Protein AF-A0ABD6Y5Y7-F1 (afdb_monomer)

Radius of gyration: 19.61 Å; Cα contacts (8 Å, |Δi|>4): 76; chains: 1; bounding box: 42×39×69 Å

Foldseek 3Di:
DPPVVVVVVVVVLVVLVVVLLVQLLVQADPLLNLCCVVCPVVVDDPVVSCVVRVVPQVPHDPVVSPVSSVVSSVVSSVVSCVVSVRDPVPPDVPPPPVPDDDDDDPPDPPDDDDDDDD

Organism: Limosilactobacillus reuteri (NCBI:txid1598)

pLDDT: mean 76.49, std 21.67, range [34.06, 96.69]

Mean predicted aligned error: 11.93 Å

Sequence (118 aa):
GNGSEKMMIYYAECARAKRAVEKAISACSVGSQDILTWHYVKQLTVVETKLHINHHLGHTTFTDADEMACLEFAEACDRVSMEMNCNLEILPLFLDFDDDDEKAGINQEQNGNKSGTN

Solvent-accessible surface area (backbone atoms only — not comparable to full-atom values): 7278 Å² total; per-residue (Å²): 125,58,75,67,56,50,51,50,54,52,52,54,49,54,52,49,51,51,52,41,52,56,51,13,40,73,69,32,54,74,61,27,33,52,47,48,46,37,35,64,72,64,63,40,52,74,72,60,32,45,74,75,46,61,89,65,42,80,90,54,52,69,67,61,50,50,53,50,26,52,52,43,35,52,59,29,39,59,56,36,37,62,76,67,67,53,65,74,84,68,55,68,79,80,75,70,68,68,94,69,88,78,93,80,76,92,74,76,84,82,85,82,82,88,83,89,83,136

Secondary structure (DSSP, 8-state):
--HHHHHHHHHHHHHHHHHHHHHHHHTS-HHHHHHIIIIIIS---HHHHHHHHTTT-TTS-HHHHHHHHHHHHHHHHHHHHHHTT--GGGS--TT---S-------------------

Structure (mmCIF, N/CA/C/O backbone):
data_AF-A0ABD6Y5Y7-F1
#
_entry.id   AF-A0ABD6Y5Y7-F1
#
loop_
_atom_site.group_PDB
_atom_site.id
_atom_site.type_symbol
_atom_site.label_atom_id
_atom_site.label_alt_id
_atom_site.label_comp_id
_atom_site.label_asym_id
_atom_site.label_entity_id
_atom_site.label_seq_id
_atom_site.pdbx_PDB_ins_code
_atom_site.Cartn_x
_atom_site.Cartn_y
_atom_site.Cartn_z
_atom_site.occupancy
_atom_site.B_iso_or_equiv
_atom_site.auth_seq_id
_atom_site.auth_comp_id
_atom_site.auth_asym_id
_atom_site.auth_atom_id
_atom_site.pdbx_PDB_model_num
ATOM 1 N N . GLY A 1 1 ? -15.946 11.691 25.160 1.00 58.97 1 GLY A N 1
ATOM 2 C CA . GLY A 1 1 ? -14.621 11.564 25.769 1.00 58.97 1 GLY A CA 1
ATOM 3 C C . GLY A 1 1 ? -13.867 12.871 25.841 1.00 58.97 1 GLY A C 1
ATOM 4 O O . GLY A 1 1 ? -14.135 13.776 25.049 1.00 58.97 1 GLY A O 1
ATOM 5 N N . ASN A 1 2 ? -12.946 12.968 26.801 1.00 89.44 2 ASN A N 1
ATOM 6 C CA . ASN A 1 2 ? -12.001 14.087 26.912 1.00 89.44 2 ASN A CA 1
ATOM 7 C C . ASN A 1 2 ? -10.992 14.084 25.739 1.00 89.44 2 ASN A C 1
ATOM 9 O O . ASN A 1 2 ? -11.007 13.179 24.903 1.00 89.44 2 ASN A O 1
ATOM 13 N N . GLY A 1 3 ? -10.130 15.103 25.651 1.00 84.06 3 GLY A N 1
ATOM 14 C CA . GLY A 1 3 ? -9.158 15.224 24.555 1.00 84.06 3 GLY A CA 1
ATOM 15 C C . GLY A 1 3 ? -8.250 13.997 24.400 1.00 84.06 3 GLY A C 1
ATOM 16 O O . GLY A 1 3 ? -8.062 13.511 23.289 1.00 84.06 3 GLY A O 1
ATOM 17 N N . SER A 1 4 ? -7.758 13.437 25.506 1.00 87.25 4 SER A N 1
ATOM 18 C CA . SER A 1 4 ? -6.881 12.259 25.494 1.00 87.25 4 SER A CA 1
ATOM 19 C C . SER A 1 4 ? -7.586 10.996 24.996 1.00 87.25 4 SER A C 1
ATOM 21 O O . SER A 1 4 ? -7.001 10.218 24.250 1.00 87.25 4 SER A O 1
ATOM 23 N N . GLU A 1 5 ? -8.853 10.801 25.363 1.00 86.44 5 GLU A N 1
ATOM 24 C CA . GLU A 1 5 ? -9.671 9.675 24.896 1.00 86.44 5 GLU A CA 1
ATOM 25 C C . GLU A 1 5 ? -9.905 9.742 23.381 1.00 86.44 5 GLU A C 1
ATOM 27 O O . GLU A 1 5 ? -9.779 8.733 22.690 1.00 86.44 5 GLU A O 1
ATOM 32 N N . LYS A 1 6 ? -10.156 10.944 22.845 1.00 78.50 6 LYS A N 1
ATOM 33 C CA . LYS A 1 6 ? -10.274 11.159 21.394 1.00 78.50 6 LYS A CA 1
ATOM 34 C C . LYS A 1 6 ? -8.964 10.845 20.663 1.00 78.50 6 LYS A C 1
ATOM 36 O O . LYS A 1 6 ? -8.990 10.154 19.651 1.00 78.50 6 LYS A O 1
ATOM 41 N N . MET A 1 7 ? -7.825 11.288 21.203 1.00 80.25 7 MET A N 1
ATOM 42 C CA . MET A 1 7 ? -6.506 10.979 20.632 1.00 80.25 7 MET A CA 1
ATOM 43 C C . MET A 1 7 ? -6.199 9.478 20.663 1.00 80.25 7 MET A C 1
ATOM 45 O O . MET A 1 7 ? -5.649 8.944 19.704 1.00 80.25 7 MET A O 1
ATOM 49 N N . MET A 1 8 ? -6.567 8.779 21.741 1.00 88.81 8 MET A N 1
ATOM 50 C CA . MET A 1 8 ? -6.385 7.329 21.842 1.00 88.81 8 MET A CA 1
ATOM 51 C C . MET A 1 8 ? -7.172 6.585 20.757 1.00 88.81 8 MET A C 1
ATOM 53 O O . MET A 1 8 ? -6.623 5.686 20.121 1.00 88.81 8 MET A O 1
ATOM 57 N N . ILE A 1 9 ? -8.436 6.963 20.540 1.00 84.69 9 ILE A N 1
ATOM 58 C CA . ILE A 1 9 ? -9.288 6.374 19.497 1.00 84.69 9 ILE A CA 1
ATOM 59 C C . ILE A 1 9 ? -8.665 6.605 18.117 1.00 84.69 9 ILE A C 1
ATOM 61 O O . ILE A 1 9 ? -8.456 5.638 17.388 1.00 84.69 9 ILE A O 1
ATOM 65 N N . TYR A 1 10 ? -8.264 7.844 17.818 1.00 82.94 10 TYR A N 1
ATOM 66 C CA . TYR A 1 10 ? -7.606 8.195 16.558 1.00 82.94 10 TYR A CA 1
ATOM 67 C C . TYR A 1 10 ? -6.361 7.334 16.288 1.00 82.94 10 TYR A C 1
ATOM 69 O O . TYR A 1 10 ? -6.252 6.687 15.247 1.00 82.94 10 TYR A O 1
ATOM 77 N N . TYR A 1 11 ? -5.436 7.234 17.249 1.00 85.06 11 TYR A N 1
ATOM 78 C CA . TYR A 1 11 ? -4.234 6.413 17.064 1.00 85.06 11 TYR A CA 1
ATOM 79 C C . TYR A 1 11 ? -4.541 4.918 16.927 1.00 85.06 11 TYR A C 1
ATOM 81 O O . TYR A 1 11 ? -3.856 4.220 16.175 1.00 85.06 11 TYR A O 1
ATOM 89 N N . ALA A 1 12 ? -5.556 4.411 17.633 1.00 87.19 12 ALA A N 1
ATOM 90 C CA . ALA A 1 12 ? -5.987 3.024 17.491 1.00 87.19 12 ALA A CA 1
ATOM 91 C C . ALA A 1 12 ? -6.521 2.741 16.078 1.00 87.19 12 ALA A C 1
ATOM 93 O O . ALA A 1 12 ? -6.260 1.673 15.518 1.00 87.19 12 ALA A O 1
ATOM 94 N N . GLU A 1 13 ? -7.221 3.703 15.482 1.00 84.00 13 GLU A N 1
ATOM 95 C CA . GLU A 1 13 ? -7.706 3.617 14.109 1.00 84.00 13 GLU A CA 1
ATOM 96 C C . GLU A 1 13 ? -6.570 3.700 13.086 1.00 84.00 13 GLU A C 1
ATOM 98 O O . GLU A 1 13 ? -6.491 2.830 12.216 1.00 84.00 13 GLU A O 1
ATOM 103 N N . CYS A 1 14 ? -5.623 4.634 13.241 1.00 84.19 14 CYS A N 1
ATOM 104 C CA . CYS A 1 14 ? -4.421 4.691 12.401 1.00 84.19 14 CYS A CA 1
ATOM 105 C C . CYS A 1 14 ? -3.626 3.377 12.454 1.00 84.19 14 CYS A C 1
ATOM 107 O O . CYS A 1 14 ? -3.177 2.865 11.428 1.00 84.19 14 CYS A O 1
ATOM 109 N N . ALA A 1 15 ? -3.468 2.794 13.647 1.00 87.25 15 ALA A N 1
ATOM 110 C CA . ALA A 1 15 ? -2.775 1.520 13.813 1.00 87.25 15 ALA A CA 1
ATOM 111 C C . ALA A 1 15 ? -3.514 0.362 13.124 1.00 87.25 15 ALA A C 1
ATOM 113 O O . ALA A 1 15 ? -2.873 -0.519 12.546 1.00 87.25 15 ALA A O 1
ATOM 114 N N . ARG A 1 16 ? -4.854 0.356 13.159 1.00 87.56 16 ARG A N 1
ATOM 115 C CA . ARG A 1 16 ? -5.671 -0.630 12.437 1.00 87.56 16 ARG A CA 1
ATOM 116 C C . ARG A 1 16 ? -5.513 -0.477 10.926 1.00 87.56 16 ARG A C 1
ATOM 118 O O . ARG A 1 16 ? -5.251 -1.477 10.264 1.00 87.56 16 ARG A O 1
ATOM 125 N N . ALA A 1 17 ? -5.611 0.747 10.409 1.00 85.06 17 ALA A N 1
ATOM 126 C CA . ALA A 1 17 ? -5.441 1.040 8.987 1.00 85.06 17 ALA A CA 1
ATOM 127 C C . ALA A 1 17 ? -4.050 0.617 8.487 1.00 85.06 17 ALA A C 1
ATOM 129 O O . ALA A 1 17 ? -3.941 -0.096 7.493 1.00 85.06 17 ALA A O 1
ATOM 130 N N . LYS A 1 18 ? -2.988 0.947 9.236 1.00 88.88 18 LYS A N 1
ATOM 131 C CA . LYS A 1 18 ? -1.622 0.511 8.914 1.00 88.88 18 LYS A CA 1
ATOM 132 C C . LYS A 1 18 ? -1.507 -1.014 8.825 1.00 88.88 18 LYS A C 1
ATOM 134 O O . LYS A 1 18 ? -0.966 -1.528 7.852 1.00 88.88 18 LYS A O 1
ATOM 139 N N . ARG A 1 19 ? -2.048 -1.741 9.808 1.00 91.00 19 ARG A N 1
ATOM 140 C CA . ARG A 1 19 ? -2.044 -3.215 9.791 1.00 91.00 19 ARG A CA 1
ATOM 141 C C . ARG A 1 19 ? -2.832 -3.785 8.613 1.00 91.00 19 ARG A C 1
ATOM 143 O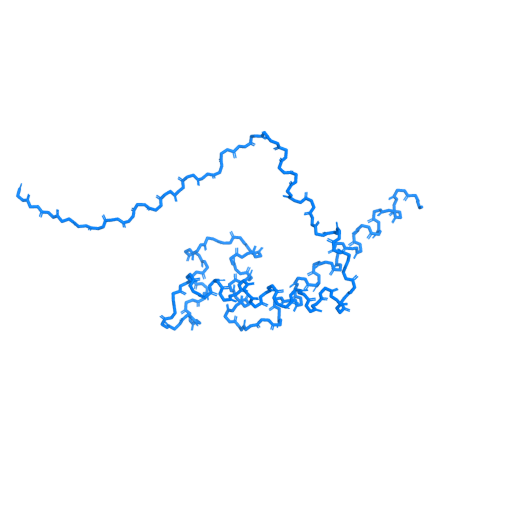 O . ARG A 1 19 ? -2.440 -4.815 8.080 1.00 91.00 19 ARG A O 1
ATOM 150 N N . ALA A 1 20 ? -3.926 -3.137 8.218 1.00 91.12 20 ALA A N 1
ATOM 151 C CA . ALA A 1 20 ? -4.702 -3.546 7.054 1.00 91.12 20 ALA A CA 1
ATOM 152 C C . ALA A 1 20 ? -3.898 -3.393 5.759 1.00 91.12 20 ALA A C 1
ATOM 154 O O . ALA A 1 20 ? -3.860 -4.328 4.968 1.00 91.12 20 ALA A O 1
ATOM 155 N N . VAL A 1 21 ? -3.179 -2.280 5.586 1.00 91.88 21 VAL A N 1
ATOM 156 C CA . VAL A 1 21 ? -2.271 -2.084 4.443 1.00 91.88 21 VAL A CA 1
ATOM 157 C C . VAL A 1 21 ? -1.167 -3.145 4.427 1.00 91.88 21 VAL A C 1
ATOM 159 O O . VAL A 1 21 ? -0.973 -3.808 3.413 1.00 91.88 21 VAL A O 1
ATOM 162 N N . GLU A 1 22 ? -0.488 -3.379 5.554 1.00 94.38 22 GLU A N 1
ATOM 163 C CA . GLU A 1 22 ? 0.559 -4.413 5.663 1.00 94.38 22 GLU A CA 1
ATOM 164 C C . GLU A 1 22 ? 0.014 -5.820 5.344 1.00 94.38 22 GLU A C 1
ATOM 166 O O . GLU A 1 22 ? 0.665 -6.628 4.673 1.00 94.38 22 GLU A O 1
ATOM 171 N N . LYS A 1 23 ? -1.217 -6.112 5.776 1.00 95.62 23 LYS A N 1
ATOM 172 C CA . LYS A 1 23 ? -1.892 -7.377 5.483 1.00 95.62 23 LYS A CA 1
ATOM 173 C C . LYS A 1 23 ? -2.307 -7.492 4.013 1.00 95.62 23 LYS A C 1
ATOM 175 O O . LYS A 1 23 ? -2.160 -8.568 3.443 1.00 95.62 23 LYS A O 1
ATOM 180 N N . ALA A 1 24 ? -2.778 -6.412 3.394 1.00 95.19 24 ALA A N 1
ATOM 181 C CA . ALA A 1 24 ? -3.109 -6.390 1.972 1.00 95.19 24 ALA A CA 1
ATOM 182 C C . ALA A 1 24 ? -1.858 -6.617 1.108 1.00 95.19 24 ALA A C 1
ATOM 184 O O . ALA A 1 24 ? -1.882 -7.481 0.235 1.00 95.19 24 ALA A O 1
ATOM 185 N N . ILE A 1 25 ? -0.739 -5.950 1.426 1.00 96.69 25 ILE A N 1
ATOM 186 C CA . ILE A 1 25 ? 0.552 -6.178 0.754 1.00 96.69 25 ILE A CA 1
ATOM 187 C C . ILE A 1 25 ? 0.953 -7.652 0.869 1.00 96.69 25 ILE A C 1
ATOM 189 O O . ILE A 1 25 ? 1.182 -8.298 -0.146 1.00 96.69 25 ILE A O 1
ATOM 193 N N . SER A 1 26 ? 0.970 -8.224 2.078 1.00 96.50 26 SER A N 1
ATOM 194 C CA . SER A 1 26 ? 1.410 -9.620 2.274 1.00 96.50 26 SER A CA 1
ATOM 195 C C . SER A 1 26 ? 0.519 -10.683 1.613 1.00 96.50 26 SER A C 1
ATOM 197 O O . SER A 1 26 ? 0.945 -11.829 1.476 1.00 96.50 26 SER A O 1
ATOM 199 N N . ALA A 1 27 ? -0.694 -10.322 1.187 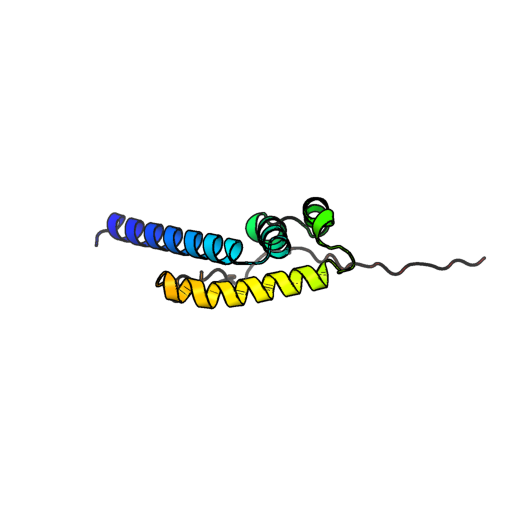1.00 96.12 27 ALA A N 1
ATOM 200 C CA . ALA A 1 27 ? -1.580 -11.196 0.424 1.00 96.12 27 ALA A CA 1
ATOM 201 C C . ALA A 1 27 ? -1.333 -11.158 -1.098 1.00 96.12 27 ALA A C 1
ATOM 203 O O . ALA A 1 27 ? -1.906 -11.984 -1.809 1.00 96.12 27 ALA A O 1
ATOM 204 N N . CYS A 1 28 ? -0.520 -10.220 -1.592 1.00 96.12 28 CYS A N 1
ATOM 205 C CA . CYS A 1 28 ? -0.148 -10.109 -3.005 1.00 96.12 28 CYS A CA 1
ATOM 206 C C . CYS A 1 28 ? 0.963 -11.110 -3.369 1.00 96.12 28 CYS A C 1
ATOM 208 O O . CYS A 1 28 ? 1.582 -11.725 -2.492 1.00 96.12 28 CYS A O 1
ATOM 210 N N . SER A 1 29 ? 1.260 -11.269 -4.659 1.00 94.62 29 SER A N 1
ATOM 211 C CA . SER A 1 29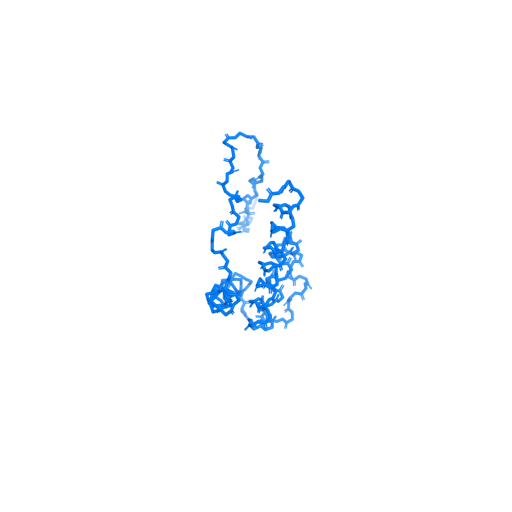 ? 2.402 -12.069 -5.114 1.00 94.62 29 SER A CA 1
ATOM 212 C C . SER A 1 29 ? 3.739 -11.475 -4.639 1.00 94.62 29 SER A C 1
ATOM 214 O O . SER A 1 29 ? 3.834 -10.289 -4.332 1.00 94.62 29 SER A O 1
ATOM 216 N N . VAL A 1 30 ? 4.803 -12.288 -4.576 1.00 92.00 30 VAL A N 1
ATOM 217 C CA . VAL A 1 30 ? 6.124 -11.841 -4.073 1.00 92.00 30 VAL A CA 1
ATOM 218 C C . VAL A 1 30 ? 6.671 -10.652 -4.877 1.00 92.00 30 VAL A C 1
ATOM 220 O O . VAL A 1 30 ? 7.178 -9.701 -4.293 1.00 92.00 30 VAL A O 1
ATOM 223 N N . GLY A 1 31 ? 6.509 -10.665 -6.204 1.00 92.44 31 GLY A N 1
ATOM 224 C CA . GLY A 1 31 ? 6.926 -9.545 -7.054 1.00 92.44 31 GLY A CA 1
ATOM 225 C C . GLY A 1 31 ? 6.143 -8.263 -6.760 1.00 92.44 31 GLY A C 1
ATOM 226 O O . GLY A 1 31 ? 6.741 -7.196 -6.625 1.00 92.44 31 GLY A O 1
ATOM 227 N N . SER A 1 32 ? 4.823 -8.371 -6.584 1.00 95.00 32 SER A N 1
ATOM 228 C CA . SER A 1 32 ? 3.975 -7.239 -6.199 1.00 95.00 32 SER A CA 1
ATOM 229 C C . SER A 1 32 ? 4.308 -6.710 -4.811 1.00 95.00 32 SER A C 1
ATOM 231 O O . SER A 1 32 ? 4.364 -5.500 -4.621 1.00 95.00 32 SER A O 1
ATOM 233 N N . GLN A 1 33 ? 4.576 -7.591 -3.842 1.00 95.62 33 GLN A N 1
ATOM 234 C CA . GLN A 1 33 ? 4.986 -7.201 -2.489 1.00 95.62 33 GLN A CA 1
ATOM 235 C C . GLN A 1 33 ? 6.217 -6.302 -2.510 1.00 95.62 33 GLN A C 1
ATOM 237 O O . GLN A 1 33 ? 6.247 -5.279 -1.822 1.00 95.62 33 GLN A O 1
ATOM 242 N N . ASP A 1 34 ? 7.211 -6.663 -3.314 1.00 93.94 34 ASP A N 1
ATOM 243 C CA . ASP A 1 34 ? 8.428 -5.882 -3.460 1.00 93.94 34 ASP A CA 1
ATOM 244 C C . ASP A 1 34 ? 8.164 -4.526 -4.122 1.00 93.94 34 ASP A C 1
ATOM 246 O O . ASP A 1 34 ? 8.635 -3.508 -3.615 1.00 93.94 34 ASP A O 1
ATOM 250 N N . ILE A 1 35 ? 7.374 -4.476 -5.200 1.00 95.31 35 ILE A N 1
ATOM 251 C CA . ILE A 1 35 ? 6.994 -3.207 -5.844 1.00 95.31 35 ILE A CA 1
ATOM 252 C C . ILE A 1 35 ? 6.253 -2.302 -4.854 1.00 95.31 35 ILE A C 1
ATOM 254 O O . ILE A 1 35 ? 6.660 -1.161 -4.634 1.00 95.31 35 ILE A O 1
ATOM 258 N N . LEU A 1 36 ? 5.217 -2.820 -4.192 1.00 96.31 36 LEU A N 1
ATOM 259 C CA . LEU A 1 36 ? 4.423 -2.083 -3.205 1.00 96.31 36 LEU A CA 1
ATOM 260 C C . LEU A 1 36 ? 5.291 -1.588 -2.042 1.00 96.31 36 LEU A C 1
ATOM 262 O O . LEU A 1 36 ? 5.154 -0.452 -1.588 1.00 96.31 36 LEU A O 1
ATOM 266 N N . THR A 1 37 ? 6.232 -2.409 -1.577 1.00 94.62 37 THR A N 1
ATOM 267 C CA . THR A 1 37 ? 7.115 -2.046 -0.465 1.00 94.62 37 THR A CA 1
ATOM 268 C C . THR A 1 37 ? 8.133 -0.984 -0.871 1.00 94.62 37 THR A C 1
ATOM 270 O O . THR A 1 37 ? 8.269 0.033 -0.189 1.00 94.62 37 THR A O 1
ATOM 273 N N . TRP A 1 38 ? 8.867 -1.196 -1.960 1.00 95.12 38 TRP A N 1
ATOM 274 C CA . TRP A 1 38 ? 9.974 -0.323 -2.348 1.00 95.12 38 TRP A CA 1
ATOM 275 C C . TRP A 1 38 ? 9.497 0.949 -3.045 1.00 95.12 38 TRP A C 1
ATOM 277 O O . TRP A 1 38 ? 9.946 2.039 -2.689 1.00 95.12 38 TRP A O 1
ATOM 287 N N . HIS A 1 39 ? 8.559 0.835 -3.983 1.00 95.25 39 HIS A N 1
ATOM 288 C CA . HIS A 1 39 ? 8.084 1.991 -4.732 1.00 95.25 39 HIS A CA 1
ATOM 289 C C . HIS A 1 39 ? 7.093 2.823 -3.917 1.00 95.25 39 HIS A C 1
ATOM 291 O O . HIS A 1 39 ? 7.303 4.019 -3.748 1.00 95.25 39 HIS A O 1
ATOM 297 N N . TYR A 1 40 ? 6.061 2.202 -3.338 1.00 95.00 40 TYR A N 1
ATOM 298 C CA . TYR A 1 40 ? 4.968 2.946 -2.699 1.00 95.00 40 TYR A CA 1
ATOM 299 C C . TYR A 1 40 ? 5.192 3.210 -1.205 1.00 95.00 40 TYR A C 1
ATOM 301 O O . TYR A 1 40 ? 5.046 4.345 -0.752 1.00 95.00 40 TYR A O 1
ATOM 309 N N . VAL A 1 41 ? 5.584 2.202 -0.415 1.00 92.44 41 VAL A N 1
ATOM 310 C CA . VAL A 1 41 ? 5.771 2.380 1.041 1.00 92.44 41 VAL A CA 1
ATOM 311 C C . VAL A 1 41 ? 7.066 3.131 1.365 1.00 92.44 41 VAL A C 1
ATOM 313 O O . VAL A 1 41 ? 7.083 3.974 2.263 1.00 92.44 41 VAL A O 1
ATOM 316 N N . LYS A 1 42 ? 8.165 2.831 0.661 1.00 92.56 42 LYS A N 1
ATOM 317 C CA . LYS A 1 42 ? 9.464 3.504 0.843 1.00 92.56 42 LYS A CA 1
ATOM 318 C C . LYS A 1 42 ? 9.654 4.733 -0.048 1.00 92.56 42 LYS A C 1
ATOM 320 O O . LYS A 1 42 ? 10.621 5.454 0.177 1.00 92.56 42 LYS A O 1
ATOM 325 N N . GLN A 1 43 ? 8.743 4.979 -0.994 1.00 93.31 43 GLN A N 1
ATOM 326 C CA . GLN A 1 43 ? 8.775 6.121 -1.917 1.00 93.31 43 GLN A CA 1
ATOM 327 C C . GLN A 1 43 ? 10.075 6.218 -2.730 1.00 93.31 43 GLN A C 1
ATOM 329 O O . GLN A 1 43 ? 10.581 7.311 -2.985 1.00 93.31 43 GLN A O 1
ATOM 334 N N . LEU A 1 44 ? 10.644 5.074 -3.123 1.00 94.62 44 LEU A N 1
ATOM 335 C CA . LEU A 1 44 ? 11.819 5.056 -3.992 1.00 94.62 44 LEU A CA 1
ATOM 336 C C . LEU A 1 44 ? 11.436 5.390 -5.433 1.00 94.62 44 LEU A C 1
ATOM 338 O O . LEU A 1 44 ? 10.337 5.080 -5.900 1.00 94.62 44 LEU A O 1
ATOM 342 N N . THR A 1 45 ? 12.379 5.956 -6.184 1.00 93.12 45 THR A N 1
ATOM 343 C CA . THR A 1 45 ? 12.201 6.157 -7.626 1.00 93.12 45 THR A CA 1
ATOM 344 C C . THR A 1 45 ? 12.093 4.816 -8.361 1.00 93.12 45 THR A C 1
ATOM 346 O O . THR A 1 45 ? 12.522 3.768 -7.867 1.00 93.12 45 THR A O 1
ATOM 349 N N . VAL A 1 46 ? 11.577 4.830 -9.593 1.00 90.19 46 VAL A N 1
ATOM 350 C CA . VAL A 1 46 ? 11.534 3.632 -10.454 1.00 90.19 46 VAL A CA 1
ATOM 351 C C . VAL A 1 46 ? 12.932 3.035 -10.653 1.00 90.19 46 VAL A C 1
ATOM 353 O O . VAL A 1 46 ? 13.096 1.815 -10.669 1.00 90.19 46 VAL A O 1
ATOM 356 N N . VAL A 1 47 ? 13.955 3.886 -10.790 1.00 90.88 47 VAL A N 1
ATOM 357 C CA . VAL A 1 47 ? 15.347 3.451 -10.982 1.00 90.88 47 VAL A CA 1
ATOM 358 C C . VAL A 1 47 ? 15.853 2.698 -9.755 1.00 90.88 47 VAL A C 1
ATOM 360 O O . VAL A 1 47 ? 16.375 1.596 -9.897 1.00 90.88 47 VAL A O 1
ATOM 363 N N . GLU A 1 48 ? 15.666 3.257 -8.561 1.00 92.75 48 GLU A N 1
ATOM 364 C CA . GLU A 1 48 ? 16.075 2.620 -7.305 1.00 92.75 48 GLU A CA 1
ATOM 365 C C . GLU A 1 48 ? 15.283 1.338 -7.048 1.00 92.75 48 GLU A C 1
ATOM 367 O O . GLU A 1 48 ? 15.865 0.307 -6.724 1.00 92.75 48 GLU A O 1
ATOM 372 N N . THR A 1 49 ? 13.973 1.359 -7.289 1.00 92.50 49 THR A N 1
ATOM 373 C CA . THR A 1 49 ? 13.106 0.184 -7.135 1.00 92.50 49 THR A CA 1
ATOM 374 C C . THR A 1 49 ? 13.585 -0.975 -8.011 1.00 92.50 49 THR A C 1
ATOM 376 O O . THR A 1 49 ? 13.735 -2.097 -7.526 1.00 92.50 49 THR A O 1
ATOM 379 N N . LYS A 1 50 ? 13.922 -0.716 -9.283 1.00 89.88 50 LYS A N 1
ATOM 380 C CA . LYS A 1 50 ? 14.465 -1.733 -10.202 1.00 89.88 50 LYS A CA 1
ATOM 381 C C . LYS A 1 50 ? 15.743 -2.395 -9.679 1.00 89.88 50 LYS A C 1
ATOM 383 O O . LYS A 1 50 ? 15.949 -3.578 -9.946 1.00 89.88 50 LYS A O 1
ATOM 388 N N . LEU A 1 51 ? 16.576 -1.686 -8.910 1.00 90.19 51 LEU A N 1
ATOM 389 C CA . LEU A 1 51 ? 17.770 -2.279 -8.289 1.00 90.19 51 LEU A CA 1
ATOM 390 C C . LEU A 1 51 ? 17.413 -3.346 -7.246 1.00 90.19 51 LEU A C 1
ATOM 392 O O . LEU A 1 51 ? 18.170 -4.300 -7.076 1.00 90.19 51 LEU A O 1
ATOM 396 N N . HIS A 1 52 ? 16.262 -3.215 -6.587 1.00 88.00 52 HIS A N 1
ATOM 397 C CA . HIS A 1 52 ? 15.780 -4.178 -5.600 1.00 88.00 52 HIS A CA 1
ATOM 398 C C . HIS A 1 52 ? 15.041 -5.359 -6.244 1.00 88.00 52 HIS A C 1
ATOM 400 O O . HIS A 1 52 ? 15.205 -6.494 -5.804 1.00 88.00 52 HIS A O 1
ATOM 406 N N . ILE A 1 53 ? 14.286 -5.123 -7.323 1.00 86.00 53 ILE A N 1
ATOM 407 C CA . ILE A 1 53 ? 13.308 -6.104 -7.830 1.00 86.00 53 ILE A CA 1
ATOM 408 C C . ILE A 1 53 ? 13.686 -6.774 -9.155 1.00 86.00 53 ILE A C 1
ATOM 410 O O . ILE A 1 53 ? 12.953 -7.634 -9.638 1.00 86.00 53 ILE A O 1
ATOM 414 N N . ASN A 1 54 ? 14.822 -6.414 -9.763 1.00 76.06 54 ASN A N 1
ATOM 415 C CA . ASN A 1 54 ? 15.213 -6.895 -11.099 1.00 76.06 54 ASN A CA 1
ATOM 416 C C . ASN A 1 54 ? 15.224 -8.428 -11.242 1.00 76.06 54 ASN A C 1
ATOM 418 O O . ASN A 1 54 ? 15.075 -8.953 -12.341 1.00 76.06 54 ASN A O 1
ATOM 422 N N . HIS A 1 55 ? 15.386 -9.152 -10.138 1.00 76.25 55 HIS A N 1
ATOM 423 C CA . HIS A 1 55 ? 15.384 -10.609 -10.111 1.00 76.25 55 HIS A CA 1
ATOM 424 C C . HIS A 1 55 ? 13.987 -11.242 -10.274 1.00 76.25 55 HIS A C 1
ATOM 426 O O . HIS A 1 55 ? 13.899 -12.421 -10.612 1.00 76.25 55 HIS A O 1
ATOM 432 N N . HIS A 1 56 ? 12.909 -10.475 -10.087 1.00 69.69 56 HIS A N 1
ATOM 433 C CA . HIS A 1 56 ? 11.522 -10.940 -10.186 1.00 69.69 56 HIS A CA 1
ATOM 434 C C . HIS A 1 56 ? 10.836 -10.596 -11.512 1.00 69.69 56 HIS A C 1
ATOM 436 O O . HIS A 1 56 ? 9.841 -11.225 -11.860 1.00 69.69 56 HIS A O 1
ATOM 442 N N . LEU A 1 57 ? 11.366 -9.630 -12.267 1.00 69.38 57 LEU A N 1
ATOM 443 C CA . LEU A 1 57 ? 10.691 -9.092 -13.451 1.00 69.38 57 LEU A CA 1
ATOM 444 C C . LEU A 1 57 ? 10.782 -10.000 -14.690 1.00 69.38 57 LEU A C 1
ATOM 446 O O . LEU A 1 57 ? 9.950 -9.887 -15.581 1.00 69.38 57 LEU A O 1
ATOM 450 N N . GLY A 1 58 ? 11.732 -10.939 -14.762 1.00 75.19 58 GLY A N 1
ATOM 451 C CA . GLY A 1 58 ? 11.839 -11.866 -15.898 1.00 75.19 58 GLY A CA 1
ATOM 452 C C . GLY A 1 58 ? 11.888 -11.143 -17.256 1.00 75.19 58 GLY A C 1
ATOM 453 O O . GLY A 1 58 ? 12.811 -10.374 -17.513 1.00 75.19 58 GLY A O 1
ATOM 454 N N . HIS A 1 59 ? 10.901 -11.402 -18.125 1.00 77.00 59 HIS A N 1
ATOM 455 C CA . HIS A 1 59 ? 10.707 -10.705 -19.411 1.00 77.00 59 HIS A CA 1
ATOM 456 C C . HIS A 1 59 ? 9.652 -9.587 -19.363 1.00 77.00 59 HIS A C 1
ATOM 458 O O . HIS A 1 59 ? 9.397 -8.943 -20.380 1.00 77.00 59 HIS A O 1
ATOM 464 N N . THR A 1 60 ? 9.031 -9.376 -18.208 1.00 81.38 60 THR A N 1
ATOM 465 C CA . THR A 1 60 ? 7.988 -8.377 -17.979 1.00 81.38 60 THR A CA 1
ATOM 466 C C . THR A 1 60 ? 8.621 -7.000 -17.812 1.00 81.38 60 THR A C 1
ATOM 468 O O . THR A 1 60 ? 9.695 -6.859 -17.216 1.00 81.38 60 THR A O 1
ATOM 471 N N . THR A 1 61 ? 7.978 -5.960 -18.343 1.00 88.62 61 THR A N 1
ATOM 472 C CA . THR A 1 61 ? 8.451 -4.595 -18.104 1.00 88.62 61 THR A CA 1
ATOM 473 C C . THR A 1 61 ? 8.125 -4.169 -16.673 1.00 88.62 61 THR A C 1
ATOM 475 O O . THR A 1 61 ? 7.235 -4.715 -16.027 1.00 88.62 61 THR A O 1
ATOM 478 N N . PHE A 1 62 ? 8.840 -3.168 -16.155 1.00 89.62 62 PHE A N 1
ATOM 479 C CA . PHE A 1 62 ? 8.495 -2.608 -14.847 1.00 89.62 62 PHE A CA 1
ATOM 480 C C . PHE A 1 62 ? 7.065 -2.067 -14.825 1.00 89.62 62 PHE A C 1
ATOM 482 O O . PHE A 1 62 ? 6.367 -2.289 -13.851 1.00 89.62 62 PHE A O 1
ATOM 489 N N . THR A 1 63 ? 6.631 -1.405 -15.899 1.00 92.31 63 THR A N 1
ATOM 490 C CA . THR A 1 63 ? 5.286 -0.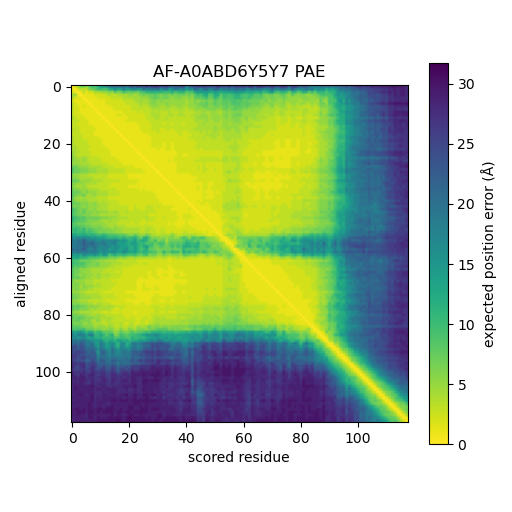831 -16.005 1.00 92.31 63 THR A CA 1
ATOM 491 C C . THR A 1 63 ? 4.204 -1.900 -15.889 1.00 92.31 63 THR A C 1
ATOM 493 O O . THR A 1 63 ? 3.285 -1.731 -15.100 1.00 92.31 63 THR A O 1
ATOM 496 N N . ASP A 1 64 ? 4.347 -3.025 -16.596 1.00 92.50 64 ASP A N 1
ATOM 497 C CA . ASP A 1 64 ? 3.359 -4.112 -16.517 1.00 92.50 64 ASP A CA 1
ATOM 498 C C . ASP A 1 64 ? 3.340 -4.756 -15.119 1.00 92.50 64 ASP A C 1
ATOM 500 O O . ASP A 1 64 ? 2.289 -5.131 -14.602 1.00 92.50 64 ASP A O 1
ATOM 504 N N . ALA A 1 65 ? 4.512 -4.894 -14.491 1.00 92.25 65 ALA A N 1
ATOM 505 C CA . ALA A 1 65 ? 4.614 -5.444 -13.143 1.00 92.25 65 ALA A CA 1
ATOM 506 C C . ALA A 1 65 ? 4.031 -4.494 -12.082 1.00 92.25 65 ALA A C 1
ATOM 508 O O . ALA A 1 65 ? 3.414 -4.958 -11.127 1.00 92.25 65 ALA A O 1
ATOM 509 N N . ASP A 1 66 ? 4.208 -3.186 -12.262 1.00 94.38 66 ASP A N 1
ATOM 510 C CA . ASP A 1 66 ? 3.663 -2.135 -11.401 1.00 94.38 66 ASP A CA 1
ATOM 511 C C . ASP A 1 66 ? 2.134 -2.062 -11.493 1.00 94.38 66 ASP A C 1
ATOM 513 O O . ASP A 1 66 ? 1.450 -2.058 -10.468 1.00 94.38 66 ASP A O 1
ATOM 517 N N . GLU A 1 67 ? 1.585 -2.132 -12.711 1.00 94.44 67 GLU A N 1
ATOM 518 C CA . GLU A 1 67 ? 0.139 -2.224 -12.935 1.00 94.44 67 GLU A CA 1
ATOM 519 C C . GLU A 1 67 ? -0.450 -3.464 -12.249 1.00 94.44 67 GLU A C 1
ATOM 521 O O . GLU A 1 67 ? -1.437 -3.373 -11.515 1.00 94.44 67 GLU A O 1
ATOM 526 N N . MET A 1 68 ? 0.192 -4.621 -12.424 1.00 94.69 68 MET A N 1
ATOM 527 C CA . MET A 1 68 ? -0.234 -5.868 -11.790 1.00 94.69 68 MET A CA 1
ATOM 528 C C . MET A 1 68 ? -0.186 -5.775 -10.257 1.00 94.69 68 MET A C 1
ATOM 530 O O . MET A 1 68 ? -1.142 -6.173 -9.590 1.00 94.69 68 MET A O 1
ATOM 534 N N . ALA A 1 69 ? 0.868 -5.175 -9.697 1.00 95.12 69 ALA A N 1
ATOM 535 C CA . ALA A 1 69 ? 0.993 -4.967 -8.258 1.00 95.12 69 ALA A CA 1
ATOM 536 C C . ALA A 1 69 ? -0.120 -4.071 -7.696 1.00 95.12 69 ALA A C 1
ATOM 538 O O . ALA A 1 69 ? -0.671 -4.366 -6.633 1.00 95.12 69 ALA A O 1
ATOM 539 N N . CYS A 1 70 ? -0.493 -3.014 -8.422 1.00 93.62 70 CYS A N 1
ATOM 540 C CA . CYS A 1 70 ? -1.601 -2.140 -8.045 1.00 93.62 70 CYS A CA 1
ATOM 541 C C . CYS A 1 70 ? -2.950 -2.870 -8.064 1.00 93.62 70 CYS A C 1
ATOM 543 O O . CYS A 1 70 ? -3.753 -2.694 -7.146 1.00 93.62 70 CYS A O 1
ATOM 545 N N . LEU A 1 71 ? -3.196 -3.704 -9.080 1.00 94.25 71 LEU A N 1
ATOM 546 C CA . LEU A 1 71 ? -4.429 -4.487 -9.197 1.00 94.25 71 LEU A CA 1
ATOM 547 C C . LEU A 1 71 ? -4.553 -5.528 -8.077 1.00 94.25 71 LEU A C 1
ATOM 549 O O . LEU A 1 71 ? -5.592 -5.586 -7.416 1.00 94.25 71 LEU A O 1
ATOM 553 N N . GLU A 1 72 ? -3.491 -6.299 -7.817 1.00 95.75 72 GLU A N 1
ATOM 554 C CA . GLU A 1 72 ? -3.466 -7.262 -6.706 1.00 95.75 72 GLU A CA 1
ATOM 555 C C . GLU A 1 72 ? -3.687 -6.564 -5.361 1.00 95.75 72 GLU A C 1
ATOM 557 O O . GLU A 1 72 ? -4.442 -7.051 -4.515 1.00 95.75 72 GLU A O 1
ATOM 562 N N . PHE A 1 73 ? -3.061 -5.400 -5.166 1.00 95.06 73 PHE A N 1
ATOM 563 C CA . PHE A 1 73 ? -3.217 -4.629 -3.940 1.00 95.06 73 PHE A CA 1
ATOM 564 C C . PHE A 1 73 ? -4.641 -4.104 -3.757 1.00 95.06 73 PHE A C 1
ATOM 566 O O . PHE A 1 73 ? -5.166 -4.177 -2.645 1.00 95.06 73 PHE A O 1
ATOM 573 N N . ALA A 1 74 ? -5.280 -3.610 -4.821 1.00 90.44 74 ALA A N 1
ATOM 574 C CA . ALA A 1 74 ? -6.664 -3.144 -4.774 1.00 90.44 74 ALA A CA 1
ATOM 575 C C . ALA A 1 74 ? -7.620 -4.285 -4.388 1.00 90.44 74 ALA A C 1
ATOM 577 O O . ALA A 1 74 ? -8.399 -4.149 -3.443 1.00 90.44 74 ALA A O 1
ATOM 578 N N . GLU A 1 75 ? -7.484 -5.448 -5.030 1.00 90.62 75 GLU A N 1
ATOM 579 C CA . GLU A 1 75 ? -8.293 -6.630 -4.716 1.00 90.62 75 GLU A CA 1
ATOM 580 C C . GLU A 1 75 ? -8.042 -7.131 -3.279 1.00 90.62 75 GLU A C 1
ATOM 582 O O . GLU A 1 75 ? -8.966 -7.518 -2.552 1.00 90.62 75 GLU A O 1
ATOM 587 N N . ALA A 1 76 ? -6.786 -7.086 -2.820 1.00 92.81 76 ALA A N 1
ATOM 588 C CA . ALA A 1 76 ? -6.440 -7.419 -1.445 1.00 92.81 76 ALA A CA 1
ATOM 589 C C . ALA A 1 76 ? -7.019 -6.413 -0.436 1.00 92.81 76 ALA A C 1
ATOM 591 O O . ALA A 1 76 ? -7.482 -6.831 0.628 1.00 92.81 76 ALA A O 1
ATOM 592 N N . CYS A 1 77 ? -7.032 -5.116 -0.755 1.00 88.94 77 CYS A N 1
ATOM 593 C CA . CYS A 1 77 ? -7.601 -4.070 0.095 1.00 88.94 77 CYS A CA 1
ATOM 594 C C . CYS A 1 77 ? -9.107 -4.240 0.291 1.00 88.94 77 CYS A C 1
ATOM 596 O O . CYS A 1 77 ? -9.573 -4.147 1.430 1.00 88.94 77 CYS A O 1
ATOM 598 N N . ASP A 1 78 ? -9.858 -4.552 -0.767 1.00 85.50 78 ASP A N 1
ATOM 599 C CA . ASP A 1 78 ? -11.300 -4.805 -0.668 1.00 85.50 78 ASP A CA 1
ATOM 600 C C . ASP A 1 78 ? -11.582 -5.940 0.321 1.00 85.50 78 ASP A C 1
ATOM 602 O O . ASP A 1 78 ? -12.339 -5.784 1.282 1.00 85.50 78 ASP A O 1
ATOM 606 N N . ARG A 1 79 ? -10.877 -7.064 0.171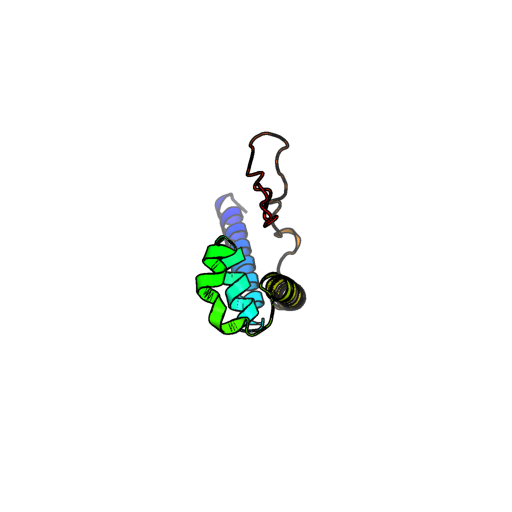 1.00 87.00 79 ARG A N 1
ATOM 607 C CA . ARG A 1 79 ? -11.021 -8.217 1.069 1.00 87.00 79 ARG A CA 1
ATOM 608 C C . ARG A 1 79 ? -10.600 -7.901 2.510 1.00 87.00 79 ARG A C 1
ATOM 610 O O . ARG A 1 79 ? -11.311 -8.252 3.454 1.00 87.00 79 ARG A O 1
ATOM 617 N N . VAL A 1 80 ? -9.438 -7.273 2.698 1.00 89.31 80 VAL A N 1
ATOM 618 C CA . VAL A 1 80 ? -8.861 -7.021 4.031 1.00 89.31 80 VAL A CA 1
ATOM 619 C C . VAL A 1 80 ? -9.630 -5.940 4.787 1.00 89.31 80 VAL A C 1
ATOM 621 O O . VAL A 1 80 ? -9.798 -6.057 6.002 1.00 89.31 80 VAL A O 1
ATOM 624 N N . SER A 1 81 ? -10.131 -4.914 4.098 1.00 82.19 81 SER A N 1
ATOM 625 C CA . SER A 1 81 ? -10.930 -3.854 4.722 1.00 82.19 81 SER A CA 1
ATOM 626 C C . SER A 1 81 ? -12.214 -4.408 5.347 1.00 82.19 81 SER A C 1
ATOM 628 O O . SER A 1 81 ? -12.534 -4.051 6.485 1.00 82.19 81 SER A O 1
ATOM 630 N N . MET A 1 82 ? -12.878 -5.353 4.668 1.00 84.81 82 MET A N 1
ATOM 631 C CA . MET A 1 82 ? -14.035 -6.079 5.196 1.00 84.81 82 MET A CA 1
ATOM 632 C C . MET A 1 82 ? -13.655 -6.972 6.385 1.00 84.81 82 MET A C 1
ATOM 634 O O . MET A 1 82 ? -14.322 -6.935 7.417 1.00 84.81 82 MET A O 1
ATOM 638 N N . GLU A 1 83 ? -12.571 -7.749 6.276 1.00 88.62 83 GLU A N 1
ATOM 639 C CA . GLU A 1 83 ? -12.129 -8.666 7.340 1.00 88.62 83 GLU A CA 1
ATOM 640 C C . GLU A 1 83 ? -11.739 -7.924 8.628 1.00 88.62 83 GLU A C 1
ATOM 642 O O . GLU A 1 83 ? -12.019 -8.378 9.738 1.00 88.62 83 GLU A O 1
ATOM 647 N N . MET A 1 84 ? -11.086 -6.770 8.487 1.00 86.88 84 MET A N 1
ATOM 648 C CA . MET A 1 84 ? -10.582 -5.987 9.615 1.00 86.88 84 MET A CA 1
ATOM 649 C C . MET A 1 84 ? -11.569 -4.930 10.116 1.00 86.88 84 MET A C 1
ATOM 651 O O . MET A 1 84 ? -11.244 -4.221 11.073 1.00 86.88 84 MET A O 1
ATOM 655 N N . ASN A 1 85 ? -12.758 -4.836 9.504 1.00 82.81 85 ASN A N 1
ATOM 656 C CA . ASN A 1 85 ? -13.759 -3.803 9.770 1.00 82.81 85 ASN A CA 1
ATOM 657 C C . ASN A 1 85 ? -13.120 -2.404 9.797 1.00 82.81 85 ASN A C 1
ATOM 659 O O . ASN A 1 85 ? -13.257 -1.639 10.759 1.00 82.81 85 ASN A O 1
ATOM 663 N N . CYS A 1 86 ? -12.309 -2.122 8.776 1.00 77.56 86 CYS A N 1
ATOM 664 C CA . CYS A 1 86 ? -11.662 -0.828 8.636 1.00 77.56 86 CYS A CA 1
ATOM 665 C C . CYS A 1 86 ? -12.729 0.241 8.401 1.00 77.56 86 CYS A C 1
ATOM 667 O O . CYS A 1 86 ? -13.618 0.070 7.571 1.00 77.56 86 CYS A O 1
ATOM 669 N N . ASN A 1 87 ? -12.623 1.358 9.117 1.00 71.25 87 ASN A N 1
ATOM 670 C CA . ASN A 1 87 ? -13.445 2.515 8.811 1.00 71.25 87 ASN A CA 1
ATOM 671 C C . ASN A 1 87 ? -12.947 3.119 7.489 1.00 71.25 87 ASN A C 1
ATOM 673 O O . ASN A 1 87 ? -11.835 3.645 7.433 1.00 71.25 87 ASN A O 1
ATOM 677 N N . LEU A 1 88 ? -13.762 3.015 6.439 1.00 62.75 88 LEU A N 1
ATOM 678 C CA . LEU A 1 88 ? -13.441 3.524 5.105 1.00 62.75 88 LEU A CA 1
ATOM 679 C C . LEU A 1 88 ? -13.382 5.061 5.062 1.00 62.75 88 LEU A C 1
ATOM 681 O O . LEU A 1 88 ? -12.750 5.603 4.167 1.00 62.75 88 LEU A O 1
ATOM 685 N N . GLU A 1 89 ? -13.953 5.761 6.050 1.00 67.31 89 GLU A N 1
ATOM 686 C CA . GLU A 1 89 ? -13.849 7.225 6.197 1.00 67.31 89 GLU A CA 1
ATOM 687 C C . GLU A 1 89 ? -12.494 7.678 6.773 1.00 67.31 89 GLU A C 1
ATOM 689 O O . GLU A 1 89 ? -12.195 8.867 6.799 1.00 67.31 89 GLU A O 1
ATOM 694 N N . ILE A 1 90 ? -11.667 6.732 7.238 1.00 58.56 90 ILE A N 1
ATOM 695 C CA . ILE A 1 90 ? -10.282 6.972 7.685 1.00 58.56 90 ILE A CA 1
ATOM 696 C C . ILE A 1 90 ? -9.303 6.735 6.531 1.00 58.56 90 ILE A C 1
ATOM 698 O O . ILE A 1 90 ? -8.096 6.916 6.709 1.00 58.56 90 ILE A O 1
ATOM 702 N N . LEU A 1 91 ? -9.803 6.391 5.328 1.00 50.00 91 LEU A N 1
ATOM 703 C CA . LEU A 1 91 ? -9.055 6.700 4.115 1.00 50.00 91 LEU A CA 1
ATOM 704 C C . LEU A 1 91 ? -8.730 8.181 4.218 1.00 50.00 91 LEU A C 1
ATOM 706 O O . LEU A 1 91 ? -9.637 9.004 4.330 1.00 50.00 91 LEU A O 1
ATOM 710 N N . PRO A 1 92 ? -7.450 8.507 4.336 1.00 45.03 92 PRO A N 1
ATOM 711 C CA . PRO A 1 92 ? -7.077 9.825 4.759 1.00 45.03 92 PRO A CA 1
ATOM 712 C C . PRO A 1 92 ? -7.648 10.822 3.759 1.00 45.03 92 PRO A C 1
ATOM 714 O O . PRO A 1 92 ? -7.516 10.647 2.545 1.00 45.03 92 PRO A O 1
ATOM 717 N N . LEU A 1 93 ? -8.227 11.893 4.292 1.00 43.22 93 LEU A N 1
ATOM 718 C CA . LEU A 1 93 ? -8.332 13.188 3.630 1.00 43.22 93 LEU A CA 1
ATOM 719 C C . LEU A 1 93 ? -6.905 13.715 3.318 1.00 43.22 93 LEU A C 1
ATOM 721 O O . LEU A 1 93 ? -6.549 14.824 3.680 1.00 43.22 93 LEU A O 1
ATOM 725 N N . PHE A 1 94 ? -6.035 12.905 2.694 1.00 42.69 94 PHE A N 1
ATOM 726 C CA . PHE A 1 94 ? -4.735 13.304 2.140 1.00 42.69 94 PHE A CA 1
ATOM 727 C C . PHE A 1 94 ? -4.907 13.975 0.767 1.00 42.69 94 PHE A C 1
ATOM 729 O O . PHE A 1 94 ? -3.922 14.227 0.083 1.00 42.69 94 PHE A O 1
ATOM 736 N N . LEU A 1 95 ? -6.150 14.259 0.370 1.00 36.94 95 LEU A N 1
ATOM 737 C CA . LEU A 1 95 ? -6.501 15.079 -0.783 1.00 36.94 95 LEU A CA 1
ATOM 738 C C . LEU A 1 95 ? -7.306 16.319 -0.367 1.00 36.94 95 LEU A C 1
ATOM 740 O O . LEU A 1 95 ? -8.103 16.799 -1.157 1.00 36.94 95 LEU A O 1
ATOM 744 N N . ASP A 1 96 ? -7.086 16.864 0.830 1.00 37.53 96 ASP A N 1
ATOM 745 C CA . ASP A 1 96 ? -7.108 18.326 0.937 1.00 37.53 96 ASP A CA 1
ATOM 746 C C . ASP A 1 96 ? -5.677 18.782 0.632 1.00 37.53 96 ASP A C 1
ATOM 748 O O . ASP A 1 96 ? -4.876 19.092 1.513 1.00 37.53 96 ASP A O 1
ATOM 752 N N . PHE A 1 97 ? -5.324 18.731 -0.657 1.00 39.59 97 PHE A N 1
ATOM 753 C CA . PHE A 1 97 ? -4.368 19.700 -1.163 1.00 39.59 97 PHE A CA 1
ATOM 754 C C . PHE A 1 97 ? -5.105 21.028 -1.056 1.00 39.59 97 PHE A C 1
ATOM 756 O O . PHE A 1 97 ? -5.891 21.366 -1.938 1.00 39.59 97 PHE A O 1
ATOM 763 N N . ASP A 1 98 ? -4.924 21.729 0.064 1.00 38.56 98 ASP A N 1
ATOM 764 C CA . ASP A 1 98 ? -5.164 23.162 0.065 1.00 38.56 98 ASP A CA 1
ATOM 765 C C . ASP A 1 98 ? -4.449 23.711 -1.179 1.00 38.56 98 ASP A C 1
ATOM 767 O O . ASP A 1 98 ? -3.277 23.414 -1.420 1.00 38.56 98 ASP A O 1
ATOM 771 N N . ASP A 1 99 ? -5.224 24.407 -2.003 1.00 46.41 99 ASP A N 1
ATOM 772 C CA . ASP A 1 99 ? -4.951 24.879 -3.362 1.00 46.41 99 ASP A CA 1
ATOM 773 C C . ASP A 1 99 ? -3.738 25.829 -3.503 1.00 46.41 99 ASP A C 1
ATOM 775 O O . ASP A 1 99 ? -3.680 26.588 -4.464 1.00 46.41 99 ASP A O 1
ATOM 779 N N . ASP 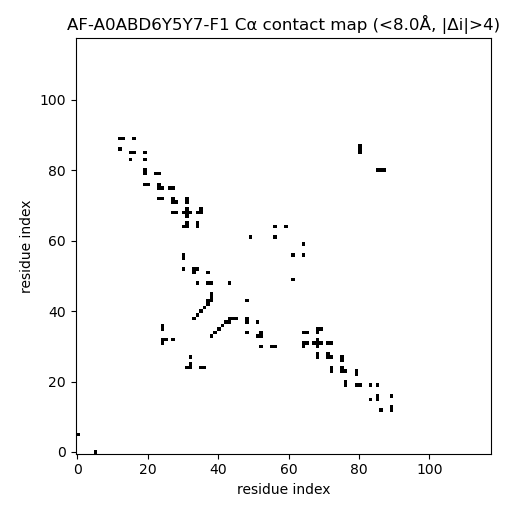A 1 100 ? -2.742 25.813 -2.613 1.00 46.22 100 ASP A N 1
ATOM 780 C CA . ASP A 1 100 ? -1.630 26.760 -2.646 1.00 46.22 100 ASP A CA 1
ATOM 781 C C . ASP A 1 100 ? -0.263 26.114 -2.321 1.00 46.22 100 ASP A C 1
ATOM 783 O O . ASP A 1 100 ? 0.008 25.650 -1.215 1.00 46.22 100 ASP A O 1
ATOM 787 N N . ASP A 1 101 ? 0.615 26.194 -3.329 1.00 43.72 101 ASP A N 1
ATOM 788 C CA . ASP A 1 101 ? 2.083 26.219 -3.260 1.00 43.72 101 ASP A CA 1
ATOM 789 C C . ASP A 1 101 ? 2.860 24.916 -2.958 1.00 43.72 101 ASP A C 1
ATOM 791 O O . ASP A 1 101 ? 3.213 24.610 -1.828 1.00 43.72 101 ASP A O 1
ATOM 795 N N . GLU A 1 102 ? 3.303 24.200 -4.002 1.00 36.62 102 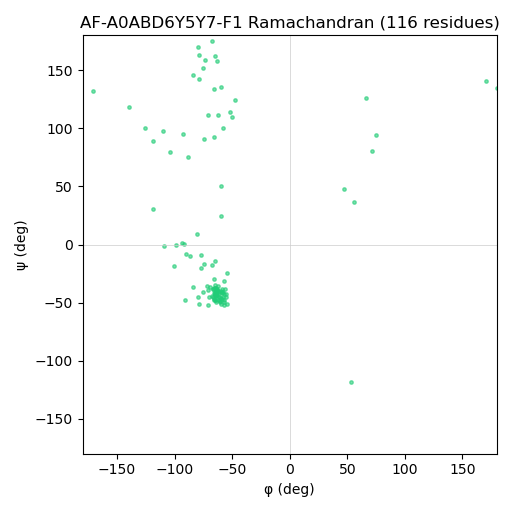GLU A N 1
ATOM 796 C CA . GLU A 1 102 ? 4.671 24.353 -4.543 1.00 36.62 102 GLU A CA 1
ATOM 797 C C . GLU A 1 102 ? 5.017 23.272 -5.585 1.00 36.62 102 GLU A C 1
ATOM 799 O O . GLU A 1 102 ? 4.711 22.087 -5.479 1.00 36.62 102 GLU A O 1
ATOM 804 N N . LYS A 1 103 ? 5.717 23.714 -6.629 1.00 45.62 103 LYS A N 1
ATOM 805 C CA . LYS A 1 103 ? 6.201 22.930 -7.766 1.00 45.62 103 LYS A CA 1
ATOM 806 C C . LYS A 1 103 ? 6.949 21.649 -7.361 1.00 45.62 103 LYS A C 1
ATOM 808 O O . LYS A 1 103 ? 8.126 21.709 -7.013 1.00 45.62 103 LYS A O 1
ATOM 813 N N . ALA A 1 104 ? 6.352 20.487 -7.609 1.00 38.78 104 ALA A N 1
ATOM 814 C CA . ALA A 1 104 ? 7.074 19.219 -7.671 1.00 38.78 104 ALA A CA 1
ATOM 815 C C . ALA A 1 104 ? 7.112 18.683 -9.115 1.00 38.78 104 ALA A C 1
ATOM 817 O O . ALA A 1 104 ? 6.176 18.064 -9.604 1.00 38.78 104 ALA A O 1
ATOM 818 N N . GLY A 1 105 ? 8.234 18.946 -9.793 1.00 34.06 105 GLY A N 1
ATOM 819 C CA . GLY A 1 105 ? 8.846 18.019 -10.751 1.00 34.06 105 GLY A CA 1
ATOM 820 C C . GLY A 1 105 ? 8.157 17.787 -12.097 1.00 34.06 105 GLY A C 1
ATOM 821 O O . GLY A 1 105 ? 7.615 16.717 -12.345 1.00 34.06 105 GLY A O 1
ATOM 822 N N . ILE A 1 106 ? 8.349 18.705 -13.048 1.00 38.69 106 ILE A N 1
ATOM 823 C CA . ILE A 1 106 ? 8.329 18.332 -14.471 1.00 38.69 106 ILE A CA 1
ATOM 824 C C . ILE A 1 106 ? 9.645 17.599 -14.763 1.00 38.69 106 ILE A C 1
ATOM 826 O O . ILE A 1 106 ? 10.643 18.224 -15.107 1.00 38.69 106 ILE A O 1
ATOM 830 N N . ASN A 1 107 ? 9.666 16.278 -14.614 1.00 38.81 107 ASN A N 1
ATOM 831 C CA . ASN A 1 107 ? 10.661 15.447 -15.288 1.00 38.81 107 ASN A CA 1
ATOM 832 C C . ASN A 1 107 ? 9.959 14.763 -16.457 1.00 38.81 107 ASN A C 1
ATOM 834 O O . ASN A 1 107 ? 9.545 13.610 -16.380 1.00 38.81 107 ASN A O 1
ATOM 838 N N . GLN A 1 108 ? 9.792 15.519 -17.545 1.00 38.94 108 GLN A N 1
ATOM 839 C CA . GLN A 1 108 ? 9.552 14.924 -18.852 1.00 38.94 108 GLN A CA 1
ATOM 840 C C . GLN A 1 108 ? 10.779 14.083 -19.209 1.00 38.94 108 GLN A C 1
ATOM 842 O O . GLN A 1 108 ? 11.858 14.618 -19.470 1.00 38.94 108 GLN A O 1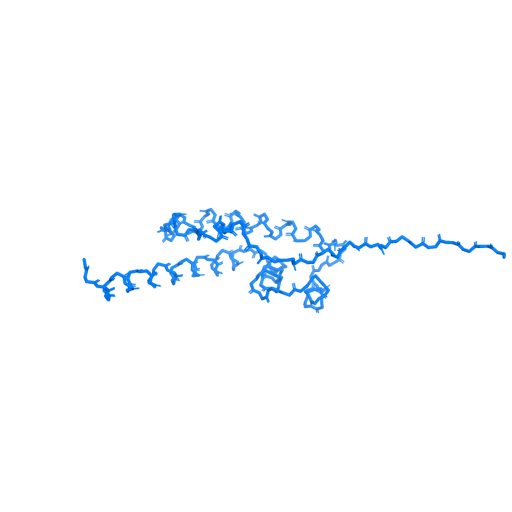
ATOM 847 N N . GLU A 1 109 ? 10.607 12.765 -19.231 1.00 39.25 109 GLU A N 1
ATOM 848 C CA . GLU A 1 109 ? 11.501 11.866 -19.945 1.00 39.25 109 GLU A CA 1
ATOM 849 C C . GLU A 1 109 ? 11.521 12.276 -21.426 1.00 39.25 109 GLU A C 1
ATOM 851 O O . GLU A 1 109 ? 10.619 11.957 -22.198 1.00 39.25 109 GLU A O 1
ATOM 856 N N . GLN A 1 110 ? 12.559 12.996 -21.847 1.00 37.47 110 GLN A N 1
ATOM 857 C CA . GLN A 1 110 ? 12.950 13.022 -23.250 1.00 37.47 110 GLN A CA 1
ATOM 858 C C . GLN A 1 110 ? 13.998 11.938 -23.460 1.00 37.47 110 GLN A C 1
ATOM 860 O O . GLN A 1 110 ? 15.190 12.150 -23.250 1.00 37.47 110 GLN A O 1
ATOM 865 N N . ASN A 1 111 ? 13.538 10.766 -23.891 1.00 39.81 111 ASN A N 1
ATOM 866 C CA . ASN A 1 111 ? 14.402 9.744 -24.459 1.00 39.81 111 ASN A CA 1
ATOM 867 C C . ASN A 1 111 ? 13.960 9.471 -25.903 1.00 39.81 111 ASN A C 1
ATOM 869 O O . ASN A 1 111 ? 13.108 8.630 -26.174 1.00 39.81 111 ASN A O 1
ATOM 873 N N . GLY A 1 112 ? 14.533 10.236 -26.832 1.00 34.25 112 GLY A N 1
ATOM 874 C CA . GLY A 1 112 ? 14.423 10.038 -28.275 1.00 34.25 112 GLY A CA 1
ATOM 875 C C . GLY A 1 112 ? 15.825 9.958 -28.866 1.00 34.25 112 GLY A C 1
ATOM 876 O O . GLY A 1 112 ? 16.511 10.964 -29.015 1.00 34.25 112 GLY A O 1
ATOM 877 N N . ASN A 1 113 ? 16.274 8.738 -29.132 1.00 38.59 113 ASN A N 1
ATOM 878 C CA . ASN A 1 113 ? 17.630 8.405 -29.549 1.00 38.59 113 ASN A CA 1
ATOM 879 C C . ASN A 1 113 ? 17.821 8.575 -31.076 1.00 38.59 113 ASN A C 1
ATOM 881 O O . ASN A 1 113 ? 16.939 8.195 -31.840 1.00 38.59 113 ASN A O 1
ATOM 885 N N . LYS A 1 114 ? 19.037 8.995 -31.476 1.00 44.28 114 LYS A N 1
ATOM 886 C CA . LYS A 1 114 ? 19.714 8.870 -32.797 1.00 44.28 114 LYS A CA 1
ATOM 887 C C . LYS A 1 114 ? 19.155 9.617 -34.025 1.00 44.28 114 LYS A C 1
ATOM 889 O O . LYS A 1 114 ? 18.086 9.306 -34.523 1.00 44.28 114 LYS A O 1
ATOM 894 N N . SER A 1 115 ? 20.016 10.398 -34.690 1.00 35.12 115 SER A N 1
ATOM 895 C CA . SER A 1 115 ? 20.822 9.921 -35.836 1.00 35.12 115 SER A CA 1
ATOM 896 C C . SER A 1 115 ? 21.704 11.056 -36.382 1.00 35.12 115 SER A C 1
ATOM 898 O O . SER A 1 115 ? 21.237 12.178 -3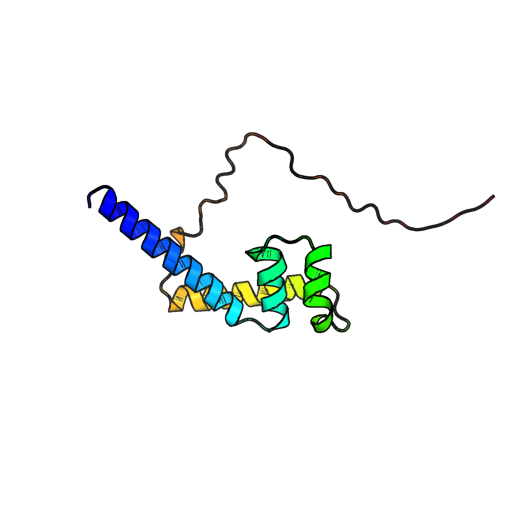6.540 1.00 35.12 115 SER A O 1
ATOM 900 N N . GLY A 1 116 ? 22.984 10.781 -36.652 1.00 38.09 116 GLY A N 1
ATOM 901 C CA . GLY A 1 116 ? 23.894 11.749 -37.272 1.00 38.09 116 GLY A CA 1
ATOM 902 C C . GLY A 1 116 ? 23.698 11.864 -38.782 1.00 38.09 116 GLY A C 1
ATOM 903 O O . GLY A 1 116 ? 23.143 10.954 -39.394 1.00 38.09 116 GLY A O 1
ATOM 904 N N . THR A 1 117 ? 24.203 12.939 -39.389 1.00 38.97 117 THR A N 1
ATOM 905 C CA . THR A 1 117 ? 24.971 12.901 -40.650 1.00 38.97 117 THR A CA 1
ATOM 906 C C . THR A 1 117 ? 25.588 14.271 -40.955 1.00 38.97 117 THR A C 1
ATOM 908 O O . THR A 1 117 ? 24.880 15.271 -40.938 1.00 38.97 117 THR A O 1
ATOM 911 N N . ASN A 1 118 ? 26.882 14.208 -41.293 1.00 36.62 118 ASN A N 1
ATOM 912 C CA . ASN A 1 118 ? 27.747 15.135 -42.040 1.00 36.62 118 ASN A CA 1
ATOM 913 C C . ASN A 1 118 ? 28.110 16.502 -41.453 1.00 36.62 118 ASN A C 1
ATOM 915 O O . ASN A 1 118 ? 27.258 17.411 -41.427 1.00 36.62 118 ASN A O 1
#

Nearest PDB structures (foldseek):
  5nr6-assembly1_A  TM=1.918E-01  e=9.212E+00  Dictyostelium discoideum